Protein AF-A0A538KZV5-F1 (afdb_monomer)

Solvent-accessible surface area (backbone atoms only — not comparable to full-atom values): 6628 Å² total; per-residue (Å²): 55,74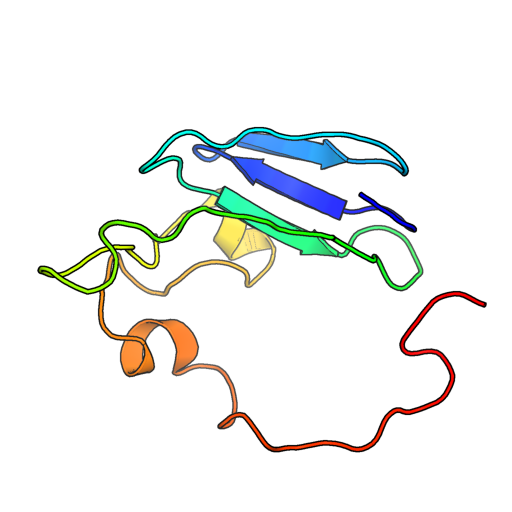,35,49,30,31,34,37,36,46,80,74,39,84,41,82,39,47,61,68,44,82,83,86,74,63,89,87,58,53,67,48,80,40,79,26,84,96,58,69,49,43,77,82,86,87,76,86,65,81,60,55,86,70,64,95,61,75,68,39,55,48,42,76,60,38,46,79,71,76,65,34,20,88,49,76,36,76,50,63,65,65,48,44,62,92,53,79,81,89,70,95,76,79,91,58,93,77,73,57,87,133

Radius of gyration: 14.85 Å; Cα contacts (8 Å, |Δi|>4): 152; chains: 1; bounding box: 34×29×36 Å

Foldseek 3Di:
DQAAKKWKQWPLDTDIDHHPDDDDDDAPTDIDIGGDDDAADDDDDDDPCVCVVPDQGDWQDAHPSCVVRVRGQPHTGSDPCRRCVVDDDDDDDDDDPRNDDD

Mean predicted aligned error: 4.0 Å

Nearest PDB structures (foldseek):
  6a55-assembly1_B  TM=9.510E-01  e=6.398E-01  Candidatus Pelagibacter ubique HTCC1062
  5fpx-assembly1_A  TM=8.753E-01  e=5.266E-01  Yersinia enterocolitica subsp. enterocolitica 8081
  5fq0-assembly2_D  TM=8.962E-01  e=5.996E-01  Halomonas sp.
  3lwc-assembly1_A-2  TM=7.788E-01  e=2.666E+00  Rhizobium johnstonii 3841

pLDDT: mean 91.9, std 7.92, range [62.81, 98.5]

Sequence (102 aa):
MLAGEALLIVEGQERPLEQWDFVHCPPETRHVLVGAGDGPCVILAASSRQFQKDGPWGFYGADETARRYKASSPEDTQDGEIAYARFPPSRPARYRDGLLPR

Structure (mmCIF, N/CA/C/O backbone):
data_AF-A0A538KZV5-F1
#
_entry.id   AF-A0A538KZV5-F1
#
loop_
_atom_site.group_PDB
_atom_site.id
_atom_site.type_symbol
_atom_site.label_atom_id
_atom_site.label_alt_id
_atom_site.label_comp_id
_atom_site.label_asym_id
_atom_site.label_entity_id
_atom_site.label_seq_id
_atom_site.pdbx_PDB_ins_code
_atom_site.Cartn_x
_atom_site.Cartn_y
_atom_site.Cartn_z
_atom_site.occupancy
_atom_site.B_iso_or_equiv
_atom_site.auth_seq_id
_atom_site.auth_comp_id
_atom_site.auth_asym_id
_atom_site.auth_atom_id
_atom_site.pdbx_PDB_model_num
ATOM 1 N N . MET A 1 1 ? -5.426 8.335 7.649 1.00 95.56 1 MET A N 1
ATOM 2 C CA . MET A 1 1 ? -6.103 7.181 8.278 1.00 95.56 1 MET A CA 1
ATOM 3 C C . MET A 1 1 ? -7.490 7.592 8.744 1.00 95.56 1 MET A C 1
ATOM 5 O O . MET A 1 1 ? -7.602 8.631 9.377 1.00 95.56 1 MET A O 1
ATOM 9 N N . LEU A 1 2 ? -8.543 6.835 8.419 1.00 96.31 2 LEU A N 1
ATOM 10 C CA . LEU A 1 2 ? -9.915 7.126 8.872 1.00 96.31 2 LEU A CA 1
ATOM 11 C C . LEU A 1 2 ? -10.349 6.263 10.062 1.00 96.31 2 LEU A C 1
ATOM 13 O O . LEU A 1 2 ? -11.127 6.724 10.889 1.00 96.31 2 LEU A O 1
ATOM 17 N N . ALA A 1 3 ? -9.871 5.021 10.147 1.00 95.50 3 ALA A N 1
ATOM 18 C CA . ALA A 1 3 ? -10.164 4.093 11.238 1.00 95.50 3 ALA A CA 1
ATOM 19 C C . ALA A 1 3 ? -9.128 2.961 11.280 1.00 95.50 3 ALA A C 1
ATOM 21 O O . ALA A 1 3 ? -8.581 2.599 10.233 1.00 95.50 3 ALA A O 1
ATOM 22 N N . GLY A 1 4 ? -8.911 2.387 12.465 1.00 94.31 4 GLY A N 1
ATOM 23 C CA . GLY A 1 4 ? -7.936 1.318 12.692 1.00 94.31 4 GLY A CA 1
ATOM 24 C C . GLY A 1 4 ? -6.483 1.792 12.619 1.00 94.31 4 GLY A C 1
ATOM 25 O O . GLY A 1 4 ? -6.206 2.992 12.589 1.00 94.31 4 GLY A O 1
ATOM 26 N N . GLU A 1 5 ? -5.572 0.826 12.565 1.00 96.31 5 GLU A N 1
ATOM 27 C CA . GLU A 1 5 ? -4.124 1.036 12.529 1.00 96.31 5 GLU A CA 1
ATOM 28 C C . GLU A 1 5 ? -3.548 0.522 11.207 1.00 96.31 5 GLU A C 1
ATOM 30 O O . GLU A 1 5 ? -4.041 -0.442 10.615 1.00 96.31 5 GLU A O 1
ATOM 35 N N . ALA A 1 6 ? -2.492 1.166 10.722 1.00 97.44 6 ALA A N 1
ATOM 36 C CA . ALA A 1 6 ? -1.748 0.695 9.561 1.00 97.44 6 ALA A CA 1
ATOM 37 C C . ALA A 1 6 ? -0.249 0.870 9.783 1.00 97.44 6 ALA A C 1
ATOM 39 O O . ALA A 1 6 ? 0.192 1.737 10.528 1.00 97.44 6 ALA A O 1
ATOM 40 N N . LEU A 1 7 ? 0.543 0.071 9.082 1.00 98.06 7 LEU A N 1
ATOM 41 C CA . LEU A 1 7 ? 1.968 0.294 8.931 1.00 98.06 7 LEU A CA 1
ATOM 42 C C . LEU A 1 7 ? 2.218 0.897 7.551 1.00 98.06 7 LEU A C 1
ATOM 44 O O . LEU A 1 7 ? 1.952 0.262 6.527 1.00 98.06 7 LEU A O 1
ATOM 48 N N . LEU A 1 8 ? 2.730 2.122 7.516 1.00 98.38 8 LEU A N 1
ATOM 49 C CA . LEU A 1 8 ? 3.281 2.713 6.307 1.00 98.38 8 LEU A CA 1
ATOM 50 C C . LEU A 1 8 ? 4.733 2.272 6.166 1.00 98.38 8 LEU A C 1
ATOM 52 O O . LEU A 1 8 ? 5.553 2.507 7.049 1.00 98.38 8 LEU A O 1
ATOM 56 N N . ILE A 1 9 ? 5.057 1.686 5.023 1.00 98.44 9 ILE A N 1
ATOM 57 C CA . ILE A 1 9 ? 6.438 1.454 4.614 1.00 98.44 9 ILE A CA 1
ATOM 58 C C . ILE A 1 9 ? 6.741 2.508 3.563 1.00 98.44 9 ILE A C 1
ATOM 60 O O . ILE A 1 9 ? 6.169 2.459 2.477 1.00 98.44 9 ILE A O 1
ATOM 64 N N . VAL A 1 10 ? 7.577 3.486 3.907 1.00 98.00 10 VAL A N 1
ATOM 65 C CA . VAL A 1 10 ? 7.922 4.631 3.054 1.00 98.00 10 VAL A CA 1
ATOM 66 C C . VAL A 1 10 ? 9.434 4.732 2.916 1.00 98.00 10 VAL A C 1
ATOM 68 O O . VAL A 1 10 ? 10.140 4.782 3.921 1.00 98.00 10 VAL A O 1
ATOM 71 N N . GLU A 1 11 ? 9.938 4.712 1.681 1.00 96.88 11 GLU A N 1
ATOM 72 C CA . GLU A 1 11 ? 11.384 4.700 1.385 1.00 96.88 11 GLU A CA 1
ATOM 73 C C . GLU A 1 11 ? 12.152 3.629 2.197 1.00 96.88 11 GLU A C 1
ATOM 75 O O . GLU A 1 11 ? 13.209 3.877 2.781 1.00 96.88 11 GLU A O 1
ATOM 80 N N . GLY A 1 12 ? 11.565 2.431 2.302 1.00 97.31 12 GLY A N 1
ATOM 81 C CA . GLY A 1 12 ? 12.113 1.294 3.051 1.00 97.31 12 GLY A CA 1
ATOM 82 C C . GLY A 1 12 ? 12.022 1.405 4.580 1.00 97.31 12 GLY A C 1
ATOM 83 O O . GLY A 1 12 ? 12.490 0.503 5.275 1.00 97.31 12 GLY A O 1
ATOM 84 N N . GLN A 1 13 ? 11.426 2.474 5.120 1.00 98.38 13 GLN A N 1
ATOM 85 C CA . GLN A 1 13 ? 11.267 2.706 6.559 1.00 98.38 13 GLN A CA 1
ATOM 86 C C . GLN A 1 13 ? 9.848 2.400 7.035 1.00 98.38 13 GLN A C 1
ATOM 88 O O . GLN A 1 13 ? 8.872 2.813 6.412 1.00 98.38 13 GLN A O 1
ATOM 93 N N . GLU A 1 14 ? 9.740 1.741 8.184 1.00 98.50 14 GLU A N 1
ATOM 94 C CA . GLU A 1 14 ? 8.471 1.452 8.850 1.00 98.50 14 GLU A CA 1
ATOM 95 C C . GLU A 1 14 ? 8.002 2.650 9.686 1.00 98.50 14 GLU A C 1
ATOM 97 O O . GLU A 1 14 ? 8.755 3.213 10.486 1.00 98.50 14 GLU A O 1
ATOM 102 N N . ARG A 1 15 ? 6.744 3.051 9.502 1.00 98.31 15 ARG A N 1
ATOM 103 C CA . ARG A 1 15 ? 6.082 4.137 10.227 1.00 98.31 15 ARG A CA 1
ATOM 104 C C . ARG A 1 15 ? 4.683 3.670 10.639 1.00 98.31 15 ARG A C 1
ATOM 106 O O . ARG A 1 15 ? 3.842 3.492 9.754 1.00 98.31 15 ARG A O 1
ATOM 113 N N . PRO A 1 16 ? 4.413 3.427 11.932 1.00 97.75 16 PRO A N 1
ATOM 114 C CA . PRO A 1 16 ? 3.054 3.138 12.370 1.00 97.75 16 PRO A CA 1
ATOM 115 C C . PRO A 1 16 ? 2.174 4.366 12.125 1.00 97.75 16 PRO A C 1
ATOM 117 O O . PRO A 1 16 ? 2.640 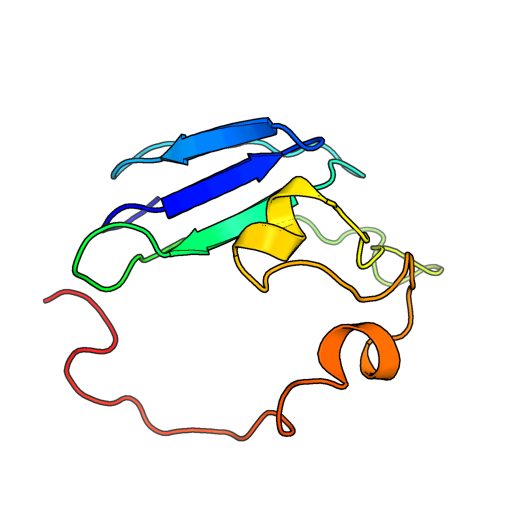5.496 12.270 1.00 97.75 16 PRO A O 1
ATOM 120 N N . LEU A 1 17 ? 0.930 4.123 11.728 1.00 98.00 17 LEU A N 1
ATOM 121 C CA . LEU A 1 17 ? -0.100 5.132 11.541 1.00 98.00 17 LEU A CA 1
ATOM 122 C C . LEU A 1 17 ? -1.322 4.778 12.385 1.00 98.00 17 LEU A C 1
ATOM 124 O O . LEU A 1 17 ? -1.826 3.652 12.320 1.00 98.00 17 LEU A O 1
ATOM 128 N N . GLU A 1 18 ? -1.834 5.768 13.101 1.00 96.44 18 GLU A N 1
ATOM 129 C CA . GLU A 1 18 ? -3.061 5.694 13.885 1.00 96.44 18 GLU A CA 1
ATOM 130 C C . GLU A 1 18 ? -4.193 6.509 13.247 1.00 96.44 18 GLU A C 1
ATOM 132 O O . GLU A 1 18 ? -4.039 7.152 12.202 1.00 96.44 18 GLU A O 1
ATOM 137 N N . GLN A 1 19 ? -5.389 6.433 13.832 1.00 96.00 19 GLN A N 1
ATOM 138 C CA . GLN A 1 19 ? -6.547 7.156 13.324 1.00 96.00 19 GLN A CA 1
ATOM 139 C C . GLN A 1 19 ? -6.247 8.660 13.228 1.00 96.00 19 GLN A C 1
ATOM 141 O O . GLN A 1 19 ? -5.708 9.253 14.153 1.00 96.00 19 GLN A O 1
ATOM 146 N N . TRP A 1 20 ? -6.656 9.276 12.115 1.00 97.00 20 TRP A N 1
ATOM 147 C CA . TRP A 1 20 ? -6.463 10.699 11.807 1.00 97.00 20 TRP A CA 1
ATOM 148 C C . TRP A 1 20 ? -5.054 11.122 11.406 1.00 97.00 20 TRP A C 1
ATOM 150 O O . TRP A 1 20 ? -4.890 12.263 10.971 1.00 97.00 20 TRP A O 1
ATOM 160 N N . ASP A 1 21 ? -4.087 10.204 11.382 1.00 98.19 21 ASP A N 1
ATOM 161 C CA . ASP A 1 21 ? -2.797 10.500 10.773 1.00 98.19 21 ASP A CA 1
ATOM 162 C C . ASP A 1 21 ? -2.951 10.862 9.296 1.00 98.19 21 ASP A C 1
ATOM 164 O O . ASP A 1 21 ? -3.642 10.189 8.511 1.00 98.19 21 ASP A O 1
ATOM 168 N N . PHE A 1 22 ? -2.266 11.937 8.919 1.00 97.81 22 PHE A N 1
ATOM 169 C CA . PHE A 1 22 ? -2.188 12.434 7.558 1.00 97.81 22 PHE A CA 1
ATOM 170 C C . PHE A 1 22 ? -0.771 12.249 7.028 1.00 97.81 22 PHE A C 1
ATOM 172 O O . PHE A 1 22 ? 0.201 12.692 7.634 1.00 97.81 22 PHE A O 1
ATOM 179 N N . VAL A 1 23 ? -0.668 11.628 5.857 1.00 97.81 23 VAL A N 1
ATOM 180 C CA . VAL A 1 23 ? 0.605 11.390 5.181 1.00 97.81 23 VAL A CA 1
ATOM 181 C C . VAL A 1 23 ? 0.545 12.033 3.809 1.00 97.81 23 VAL A C 1
ATOM 183 O O . VAL A 1 23 ? -0.384 11.795 3.037 1.00 97.81 23 VAL A O 1
ATOM 186 N N . HIS A 1 24 ? 1.564 12.828 3.498 1.00 96.38 24 HIS A N 1
ATOM 187 C CA . HIS A 1 24 ? 1.800 13.327 2.155 1.00 96.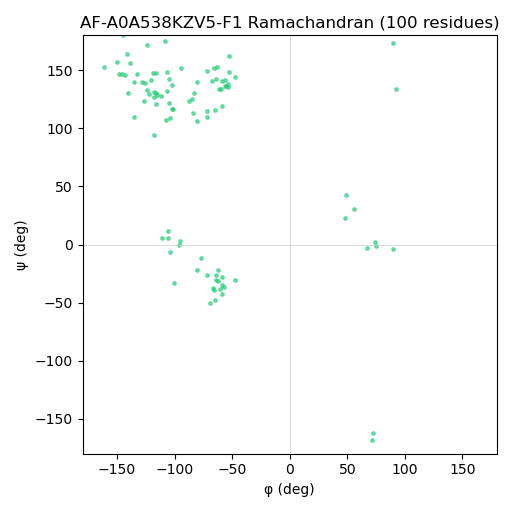38 24 HIS A CA 1
ATOM 188 C C . HIS A 1 24 ? 2.969 12.567 1.530 1.00 96.38 24 HIS A C 1
ATOM 190 O O . HIS A 1 24 ? 4.077 12.586 2.060 1.00 96.38 24 HIS A O 1
ATOM 196 N N . CYS A 1 25 ? 2.716 11.926 0.393 1.00 94.44 25 CYS A N 1
ATOM 197 C CA . CYS A 1 25 ? 3.739 11.311 -0.442 1.00 94.44 25 CYS A CA 1
ATOM 198 C C . CYS A 1 25 ? 3.901 12.173 -1.700 1.00 94.44 25 CYS A C 1
ATOM 200 O O . CYS A 1 25 ? 2.995 12.170 -2.544 1.00 94.44 25 CYS A O 1
ATOM 202 N N . PRO A 1 26 ? 5.004 12.932 -1.833 1.00 92.56 26 PRO A N 1
ATOM 203 C CA . PRO A 1 26 ? 5.364 13.566 -3.095 1.00 92.56 26 PRO A CA 1
ATOM 204 C C . PRO A 1 26 ? 5.401 12.552 -4.254 1.00 92.56 26 PRO A C 1
ATOM 206 O O . PRO A 1 26 ? 5.487 11.341 -4.017 1.00 92.56 26 PRO A O 1
ATOM 209 N N . PRO A 1 27 ? 5.356 13.013 -5.518 1.00 89.19 27 PRO A N 1
ATOM 210 C CA . PRO A 1 27 ? 5.574 12.139 -6.666 1.00 89.19 27 PRO A CA 1
ATOM 211 C C . PRO A 1 27 ? 6.814 11.260 -6.478 1.00 89.19 27 PRO A C 1
ATOM 213 O O . PRO A 1 27 ? 7.795 11.694 -5.881 1.00 89.19 27 PRO A O 1
ATOM 216 N N . GLU A 1 28 ? 6.736 10.023 -6.969 1.00 88.06 28 GLU A N 1
ATOM 217 C CA . GLU A 1 28 ? 7.816 9.022 -6.920 1.00 88.06 28 GLU A CA 1
ATOM 218 C C . GLU A 1 28 ? 8.188 8.493 -5.527 1.00 88.06 28 GLU A C 1
ATOM 220 O O . GLU A 1 28 ? 8.970 7.551 -5.444 1.00 88.06 28 GLU A O 1
ATOM 225 N N . THR A 1 29 ? 7.576 8.998 -4.448 1.00 93.56 29 THR A N 1
ATOM 226 C CA . THR A 1 29 ? 7.769 8.420 -3.111 1.00 93.56 29 THR A CA 1
ATOM 227 C C . THR A 1 29 ? 7.343 6.956 -3.121 1.00 93.56 29 THR A C 1
ATOM 229 O O . THR A 1 29 ? 6.174 6.640 -3.368 1.00 93.56 29 THR A O 1
ATOM 232 N N . ARG A 1 30 ? 8.273 6.051 -2.823 1.00 94.88 30 ARG A N 1
ATOM 233 C CA . ARG A 1 30 ? 8.007 4.622 -2.676 1.00 94.88 30 ARG A CA 1
ATOM 234 C C . ARG A 1 30 ? 7.248 4.409 -1.383 1.00 94.88 30 ARG A C 1
ATOM 236 O O . ARG A 1 30 ? 7.772 4.665 -0.300 1.00 94.88 30 ARG A O 1
ATOM 243 N N . HIS A 1 31 ? 6.009 3.948 -1.498 1.00 96.44 31 HIS A N 1
ATOM 244 C CA . HIS A 1 31 ? 5.175 3.691 -0.338 1.00 96.44 31 HIS A CA 1
ATOM 245 C C . HIS A 1 31 ? 4.245 2.499 -0.546 1.00 96.44 31 HIS A C 1
ATOM 247 O O . HIS A 1 31 ? 3.733 2.266 -1.641 1.00 96.44 31 HIS A O 1
ATOM 253 N N . VAL A 1 32 ? 3.989 1.772 0.536 1.00 96.75 32 VAL A N 1
ATOM 254 C CA . VAL A 1 32 ? 2.909 0.790 0.629 1.00 96.75 32 VAL A CA 1
ATOM 255 C C . VAL A 1 32 ? 2.317 0.825 2.034 1.00 96.75 32 VAL A C 1
ATOM 257 O O . VAL A 1 32 ? 3.020 1.086 3.010 1.00 96.75 32 VAL A O 1
ATOM 260 N N . LEU A 1 33 ? 1.011 0.591 2.130 1.00 97.00 33 LEU A N 1
ATOM 261 C CA . LEU A 1 33 ? 0.288 0.507 3.395 1.00 97.00 33 LEU A CA 1
ATOM 262 C C . LEU A 1 33 ? -0.067 -0.949 3.673 1.00 97.00 33 LEU A C 1
ATOM 264 O O . LEU A 1 33 ? -0.598 -1.645 2.807 1.00 97.00 33 LEU A O 1
ATOM 268 N N . VAL A 1 34 ? 0.209 -1.387 4.893 1.00 96.81 34 VAL A N 1
ATOM 269 C CA . VAL A 1 34 ? -0.136 -2.712 5.401 1.00 96.81 34 VAL A CA 1
ATOM 270 C C . VAL A 1 34 ? -1.122 -2.522 6.546 1.00 96.81 34 VAL A C 1
ATOM 272 O O . VAL A 1 34 ? -0.882 -1.702 7.427 1.00 96.81 34 VAL A O 1
ATOM 275 N N . GLY A 1 35 ? -2.240 -3.251 6.534 1.00 95.31 35 GLY A N 1
ATOM 276 C CA . GLY A 1 35 ? -3.164 -3.240 7.671 1.00 95.31 35 GLY A CA 1
ATOM 277 C C . GLY A 1 35 ? -2.471 -3.766 8.929 1.00 95.31 35 GLY A C 1
ATOM 278 O O . GLY A 1 35 ? -1.777 -4.781 8.859 1.00 95.31 35 GLY A O 1
ATOM 279 N N . ALA A 1 36 ? -2.638 -3.064 10.047 1.00 92.38 36 ALA A N 1
ATOM 280 C CA . ALA A 1 36 ? -2.046 -3.406 11.336 1.00 92.38 36 ALA A CA 1
ATOM 281 C C . ALA A 1 36 ? -3.130 -3.541 12.420 1.00 92.38 36 ALA A C 1
ATOM 283 O O . ALA A 1 36 ? -4.302 -3.230 12.193 1.00 92.38 36 ALA A O 1
ATOM 284 N N . GLY A 1 37 ? -2.725 -4.027 13.594 1.00 89.25 37 GLY A N 1
ATOM 285 C CA . GLY A 1 37 ? -3.625 -4.291 14.715 1.00 89.25 37 GLY A CA 1
ATOM 286 C C . GLY A 1 37 ? -4.527 -5.513 14.501 1.00 89.25 37 GLY A C 1
ATOM 287 O O . GLY A 1 37 ? -4.271 -6.363 13.646 1.00 89.25 37 GLY A O 1
ATOM 288 N N . ASP A 1 38 ? -5.596 -5.590 15.295 1.00 90.00 38 ASP A N 1
ATOM 289 C CA . ASP A 1 38 ? -6.494 -6.756 15.362 1.00 90.00 38 ASP A CA 1
ATOM 290 C C . ASP A 1 38 ? -7.739 -6.645 14.458 1.00 90.00 38 ASP A C 1
ATOM 292 O O . ASP A 1 38 ? -8.619 -7.509 14.485 1.00 90.00 38 ASP A O 1
ATOM 296 N N . GLY A 1 39 ? -7.861 -5.572 13.669 1.00 89.31 39 GLY A N 1
ATOM 297 C CA . GLY A 1 39 ? -9.089 -5.241 12.944 1.00 89.31 39 GLY A CA 1
ATOM 298 C C . GLY A 1 39 ? -8.872 -4.604 11.569 1.00 89.31 39 GLY A C 1
ATOM 299 O O . GLY A 1 39 ? -7.739 -4.415 11.128 1.00 89.31 39 GLY A O 1
ATOM 300 N N . PRO A 1 40 ? -9.964 -4.277 10.852 1.00 90.81 40 PRO A N 1
ATOM 301 C CA . PRO A 1 40 ? -9.873 -3.598 9.567 1.00 90.81 40 PRO A CA 1
ATOM 302 C C . PRO A 1 40 ? -9.353 -2.165 9.732 1.00 90.81 40 PRO A C 1
ATOM 304 O O . PRO A 1 40 ? -9.773 -1.434 10.630 1.00 90.81 40 PRO A O 1
ATOM 307 N N . CYS A 1 41 ? -8.505 -1.736 8.799 1.00 93.38 41 CYS A N 1
ATOM 308 C CA . CYS A 1 41 ? -8.084 -0.347 8.667 1.00 93.38 41 CYS A CA 1
ATOM 309 C C . CYS A 1 41 ? -8.772 0.321 7.470 1.00 93.38 41 CYS A C 1
ATOM 311 O O . CYS A 1 41 ? -8.933 -0.287 6.408 1.00 93.38 41 CYS A O 1
ATOM 313 N N . VAL A 1 42 ? -9.141 1.594 7.613 1.00 95.44 42 VAL A N 1
ATOM 314 C CA . VAL A 1 42 ? -9.755 2.387 6.540 1.00 95.44 42 VAL A CA 1
ATOM 315 C C . VAL A 1 42 ? -8.838 3.543 6.173 1.00 95.44 42 VAL A C 1
ATOM 317 O O . VAL A 1 42 ? -8.524 4.405 6.996 1.00 95.44 42 VAL A O 1
ATOM 320 N N . ILE A 1 43 ? -8.433 3.580 4.906 1.00 95.88 43 ILE A N 1
ATOM 321 C CA . ILE A 1 43 ? -7.543 4.598 4.349 1.00 95.88 43 ILE A CA 1
ATOM 322 C C . ILE A 1 43 ? -8.291 5.350 3.251 1.00 95.88 43 ILE A C 1
ATOM 324 O O . ILE A 1 43 ? -8.859 4.744 2.345 1.00 95.88 43 ILE A O 1
ATOM 328 N N . LEU A 1 44 ? -8.245 6.680 3.312 1.00 96.56 44 LEU A N 1
ATOM 329 C CA . LEU A 1 44 ? -8.621 7.548 2.202 1.00 96.56 44 LEU A CA 1
ATOM 330 C C . LEU A 1 44 ? -7.342 8.030 1.518 1.00 96.56 44 LEU A C 1
ATOM 332 O O . LEU A 1 44 ? -6.543 8.728 2.138 1.00 96.56 44 LEU A O 1
ATOM 336 N N . ALA A 1 45 ? -7.161 7.655 0.252 1.00 95.56 45 ALA A N 1
ATOM 337 C CA . ALA A 1 45 ? -6.035 8.083 -0.570 1.00 95.56 45 ALA A CA 1
ATOM 338 C C . ALA A 1 45 ? -6.535 8.939 -1.738 1.00 95.56 45 ALA A C 1
ATOM 340 O O . ALA A 1 45 ? -7.424 8.528 -2.485 1.00 95.56 45 ALA A O 1
ATOM 341 N N . ALA A 1 46 ? -5.942 10.119 -1.906 1.00 94.56 46 ALA A N 1
ATOM 342 C CA . ALA A 1 46 ? -6.254 11.046 -2.985 1.00 94.56 46 ALA A CA 1
ATOM 343 C C . ALA A 1 46 ? -4.965 11.465 -3.700 1.00 94.56 46 ALA A C 1
ATOM 345 O O . ALA A 1 46 ? -3.934 11.695 -3.074 1.00 94.56 46 ALA A O 1
ATOM 346 N N . SER A 1 47 ? -5.027 11.559 -5.026 1.00 89.56 47 SER A N 1
ATOM 347 C CA . SER A 1 47 ? -3.936 12.031 -5.879 1.00 89.56 47 SER A CA 1
ATOM 348 C C . SER A 1 47 ? -4.538 12.721 -7.099 1.00 89.56 47 SER A C 1
ATOM 350 O O . SER A 1 47 ? -5.593 12.297 -7.572 1.00 89.56 47 SER A O 1
ATOM 352 N N . SER A 1 48 ? -3.878 13.758 -7.624 1.00 87.81 48 SER A N 1
ATOM 353 C CA . SER A 1 48 ? -4.325 14.439 -8.848 1.00 87.81 48 SER A CA 1
ATOM 354 C C . SER A 1 48 ? -4.285 13.522 -10.070 1.00 87.81 48 SER A C 1
ATOM 356 O O . SER A 1 48 ? -5.020 13.753 -11.025 1.00 87.81 48 SER A O 1
ATOM 358 N N . ARG A 1 49 ? -3.405 12.505 -10.052 1.00 81.00 49 ARG A N 1
ATOM 359 C CA . ARG A 1 49 ? -3.139 11.574 -11.164 1.00 81.00 49 ARG A CA 1
ATOM 360 C C . ARG A 1 49 ? -2.911 12.274 -12.514 1.00 81.00 49 ARG A C 1
ATOM 362 O O . ARG A 1 49 ? -3.067 11.659 -13.563 1.00 81.00 49 ARG A O 1
ATOM 369 N N . GLN A 1 50 ? -2.510 13.549 -12.486 1.00 81.56 50 GLN A N 1
ATOM 370 C CA . GLN A 1 50 ? -2.510 14.446 -13.646 1.00 81.56 50 GLN A CA 1
ATOM 371 C C . GLN A 1 50 ? -1.680 13.909 -14.818 1.00 81.56 50 GLN A C 1
ATOM 373 O O . GLN A 1 50 ? -2.069 14.070 -15.972 1.00 81.56 50 GLN A O 1
ATOM 378 N N . PHE A 1 51 ? -0.561 13.249 -14.521 1.00 74.31 51 PHE A N 1
ATOM 379 C CA . PHE A 1 51 ? 0.376 12.750 -15.527 1.00 74.31 51 PHE A CA 1
ATOM 380 C C . PHE A 1 51 ? 0.164 11.277 -15.894 1.00 74.31 51 PHE A C 1
ATOM 382 O O . PHE A 1 51 ? 0.833 10.777 -16.786 1.00 74.31 51 PHE A O 1
ATOM 389 N N . GLN A 1 52 ? -0.805 10.581 -15.285 1.00 74.12 52 GLN A N 1
ATOM 390 C CA . GLN A 1 52 ? -0.981 9.135 -15.477 1.00 74.12 52 GLN A CA 1
ATOM 391 C C . GLN A 1 52 ? -1.312 8.737 -16.930 1.00 74.12 52 GLN A C 1
ATOM 393 O O . GLN A 1 52 ? -1.100 7.591 -17.314 1.00 74.12 52 GLN A O 1
ATOM 398 N N . LYS A 1 53 ? -1.840 9.667 -17.739 1.00 67.44 53 LYS A N 1
ATOM 399 C CA . LYS A 1 53 ? -2.228 9.417 -19.136 1.00 67.44 53 LYS A CA 1
ATOM 400 C C . LYS A 1 53 ? -1.064 9.451 -20.140 1.00 67.44 53 LYS A C 1
ATOM 402 O O . LYS A 1 53 ? -1.217 8.900 -21.225 1.00 67.44 53 LYS A O 1
ATOM 407 N N . ASP A 1 54 ? 0.056 10.107 -19.814 1.00 65.25 54 ASP A N 1
ATOM 408 C CA . ASP A 1 54 ? 1.148 10.389 -20.758 1.00 65.25 54 ASP A CA 1
ATOM 409 C C . ASP A 1 54 ? 2.449 9.704 -20.301 1.00 65.25 54 ASP A C 1
ATOM 411 O O . ASP A 1 54 ? 3.216 10.254 -19.511 1.00 65.25 54 ASP A O 1
ATOM 415 N N . GLY A 1 55 ? 2.710 8.504 -20.824 1.00 64.12 55 GLY A N 1
ATOM 416 C CA . GLY A 1 55 ? 3.917 7.719 -20.530 1.00 64.12 55 GLY A CA 1
ATOM 417 C C . GLY A 1 55 ? 3.761 6.785 -19.328 1.00 64.12 55 GLY A C 1
ATOM 418 O O . GLY A 1 55 ? 2.723 6.794 -18.663 1.00 64.12 55 GLY A O 1
ATOM 419 N N . PRO A 1 56 ? 4.759 5.931 -19.051 1.00 62.81 56 PRO A N 1
ATOM 420 C CA . PRO A 1 56 ? 4.649 5.051 -17.911 1.00 62.81 56 PRO A CA 1
ATOM 421 C C . PRO A 1 56 ? 4.806 5.846 -16.612 1.00 62.81 56 PRO A C 1
ATOM 423 O O . PRO A 1 56 ? 5.889 6.325 -16.280 1.00 62.81 56 PRO A O 1
ATOM 426 N N . TRP A 1 57 ? 3.705 5.985 -15.881 1.00 65.56 57 TRP A N 1
ATOM 427 C CA . TRP A 1 57 ? 3.660 6.660 -14.590 1.00 65.56 57 TRP A CA 1
ATOM 428 C C . TRP A 1 57 ? 3.243 5.693 -13.493 1.00 65.56 57 TRP A C 1
ATOM 430 O O . TRP A 1 57 ? 2.183 5.070 -13.557 1.00 65.56 57 TRP A O 1
ATOM 440 N N . GLY A 1 58 ? 4.071 5.645 -12.451 1.00 77.06 58 GLY A N 1
ATOM 441 C CA . GLY A 1 58 ? 3.955 4.691 -11.357 1.00 77.06 58 GLY A CA 1
ATOM 442 C C . GLY A 1 58 ? 4.790 3.439 -11.615 1.00 77.06 58 GLY A C 1
ATOM 443 O O . GLY A 1 58 ? 4.767 2.867 -12.699 1.00 77.06 58 GLY A O 1
ATOM 444 N N . PHE A 1 59 ? 5.532 3.025 -10.594 1.00 88.88 59 PHE A N 1
ATOM 445 C CA . PHE A 1 59 ? 6.240 1.751 -10.553 1.00 88.88 59 PHE A CA 1
ATOM 446 C C . PHE A 1 59 ? 5.724 0.945 -9.369 1.00 88.88 59 PHE A C 1
ATOM 448 O O . PHE A 1 59 ? 5.500 1.485 -8.282 1.00 88.88 59 PHE A O 1
ATOM 455 N N . TYR A 1 60 ? 5.597 -0.359 -9.567 1.00 92.81 60 TYR A N 1
ATOM 456 C CA . TYR A 1 60 ? 5.525 -1.321 -8.484 1.00 92.81 60 TYR A CA 1
ATOM 457 C C . TYR A 1 60 ? 6.951 -1.586 -8.012 1.00 92.81 60 TYR A C 1
ATOM 459 O O . TYR A 1 60 ? 7.732 -2.219 -8.717 1.00 92.81 60 TYR A O 1
ATOM 467 N N . GLY A 1 61 ? 7.297 -1.051 -6.843 1.00 93.88 61 GLY A N 1
ATOM 468 C CA . GLY A 1 61 ? 8.630 -1.196 -6.267 1.00 93.88 61 GLY A CA 1
ATOM 469 C C . GLY A 1 61 ? 8.826 -2.540 -5.568 1.00 93.88 61 GLY A C 1
ATOM 470 O O . GLY A 1 61 ? 7.940 -3.030 -4.856 1.00 93.88 61 GLY A O 1
ATOM 471 N N . ALA A 1 62 ? 10.004 -3.122 -5.747 1.00 96.25 62 ALA A N 1
ATOM 472 C CA . ALA A 1 62 ? 10.507 -4.207 -4.932 1.00 96.25 62 ALA A CA 1
ATOM 473 C C . ALA A 1 62 ? 11.232 -3.634 -3.707 1.00 96.25 62 ALA A C 1
ATOM 475 O O . ALA A 1 62 ? 12.182 -2.867 -3.833 1.00 96.25 62 ALA A O 1
ATOM 476 N N . ASP A 1 63 ? 10.806 -4.030 -2.511 1.00 97.75 63 ASP A N 1
ATOM 477 C CA . ASP A 1 63 ? 11.318 -3.482 -1.257 1.00 97.75 63 ASP A CA 1
ATOM 478 C C . ASP A 1 63 ? 11.469 -4.587 -0.204 1.00 97.75 63 ASP A C 1
ATOM 480 O O . ASP A 1 63 ? 10.574 -5.410 0.009 1.00 97.75 63 ASP A O 1
ATOM 484 N N . GLU A 1 64 ? 12.639 -4.654 0.432 1.00 97.75 64 GLU A N 1
ATOM 485 C CA . GLU A 1 64 ? 12.952 -5.704 1.406 1.00 97.75 64 GLU A CA 1
ATOM 486 C C . GLU A 1 64 ? 12.077 -5.611 2.662 1.00 97.75 64 GLU A C 1
ATOM 488 O O . GLU A 1 64 ? 11.605 -6.637 3.159 1.00 97.75 64 GLU A O 1
ATOM 493 N N . THR A 1 65 ? 11.803 -4.399 3.142 1.00 98.38 65 THR A N 1
ATOM 494 C CA . THR A 1 65 ? 10.941 -4.165 4.303 1.00 98.38 65 THR A CA 1
ATOM 495 C C . THR A 1 65 ? 9.510 -4.607 3.987 1.00 98.38 65 THR A C 1
ATOM 497 O O . THR A 1 65 ? 8.933 -5.414 4.714 1.00 98.38 65 THR A O 1
ATOM 500 N N . ALA A 1 66 ? 8.960 -4.207 2.839 1.00 97.75 66 ALA A N 1
ATOM 501 C CA . ALA A 1 66 ? 7.624 -4.595 2.389 1.00 97.75 66 ALA A CA 1
ATOM 502 C C . ALA A 1 66 ? 7.478 -6.101 2.123 1.00 97.75 66 ALA A C 1
ATOM 504 O O . ALA A 1 66 ? 6.393 -6.664 2.322 1.00 97.75 66 ALA A O 1
ATOM 505 N N . ARG A 1 67 ? 8.550 -6.796 1.710 1.00 96.88 67 ARG A N 1
ATOM 506 C CA . ARG A 1 67 ? 8.539 -8.262 1.539 1.00 96.88 67 ARG A CA 1
ATOM 507 C C . ARG A 1 67 ? 8.194 -8.993 2.836 1.00 96.88 67 ARG A C 1
ATOM 509 O O . ARG A 1 67 ? 7.470 -9.988 2.768 1.00 96.88 67 ARG A O 1
ATOM 516 N N . ARG A 1 68 ? 8.615 -8.478 3.998 1.00 97.19 68 ARG A N 1
ATOM 517 C CA . ARG A 1 68 ? 8.305 -9.060 5.323 1.00 97.19 68 ARG A CA 1
ATOM 518 C C . ARG A 1 68 ? 6.798 -9.144 5.582 1.00 97.19 68 ARG A C 1
ATOM 520 O O . ARG A 1 68 ? 6.340 -10.068 6.246 1.00 97.19 68 ARG A O 1
ATOM 527 N N . TYR A 1 69 ? 6.027 -8.251 4.961 1.00 95.69 69 TYR A N 1
ATOM 528 C CA . TYR A 1 69 ? 4.571 -8.163 5.079 1.00 95.69 69 TYR A CA 1
ATOM 529 C C . TYR A 1 69 ? 3.821 -8.675 3.843 1.00 95.69 69 TYR A C 1
ATOM 531 O O . TYR A 1 69 ? 2.620 -8.454 3.709 1.00 95.69 69 TYR A O 1
ATOM 539 N N . LYS A 1 70 ? 4.510 -9.346 2.906 1.00 94.81 70 LYS A N 1
ATOM 540 C CA . LYS A 1 70 ? 3.937 -9.786 1.617 1.00 94.81 70 LYS A CA 1
ATOM 541 C C . LYS A 1 70 ? 3.338 -8.623 0.809 1.00 94.81 70 LYS A C 1
ATOM 543 O O . LYS A 1 70 ? 2.403 -8.825 0.031 1.00 94.81 70 LYS A O 1
ATOM 548 N N . ALA A 1 71 ? 3.899 -7.423 0.966 1.00 95.81 71 ALA A N 1
ATOM 549 C CA . ALA A 1 71 ? 3.413 -6.172 0.384 1.00 95.81 71 ALA A CA 1
ATOM 550 C C . ALA A 1 71 ? 4.334 -5.601 -0.715 1.00 95.81 71 ALA A C 1
ATOM 552 O O . ALA A 1 71 ? 4.080 -4.520 -1.228 1.00 95.81 71 ALA A O 1
ATOM 553 N N . SER A 1 72 ? 5.381 -6.330 -1.110 1.00 96.38 72 SER A N 1
ATOM 554 C CA . SER A 1 72 ? 6.323 -5.928 -2.168 1.00 96.38 72 SER A CA 1
ATOM 555 C C . SER A 1 72 ? 5.952 -6.503 -3.537 1.00 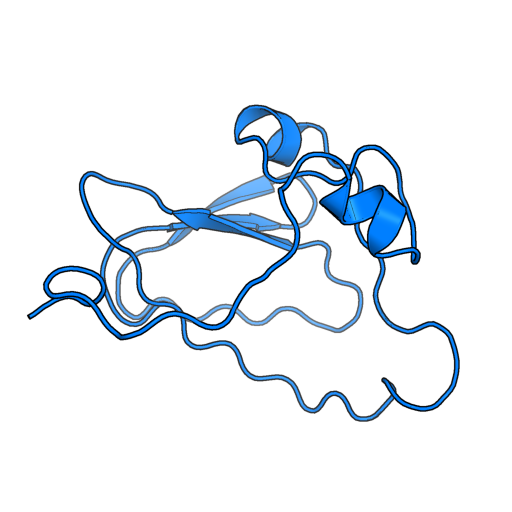96.38 72 SER A C 1
ATOM 557 O O . SER A 1 72 ? 5.395 -7.602 -3.618 1.00 96.38 72 SER A O 1
ATOM 559 N N . SER A 1 73 ? 6.330 -5.812 -4.615 1.00 96.19 73 SER A N 1
ATOM 560 C CA . SER A 1 73 ? 6.467 -6.416 -5.951 1.00 96.1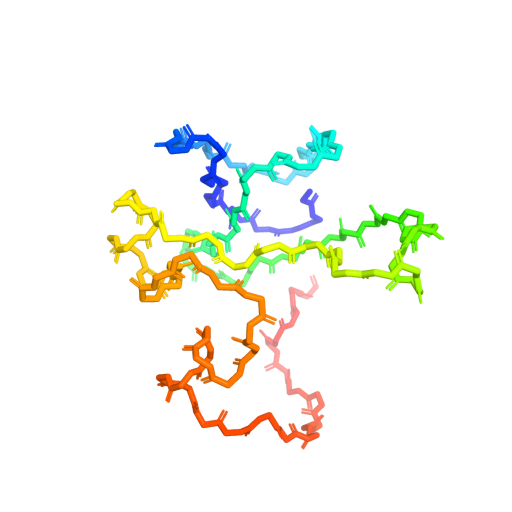9 73 SER A CA 1
ATOM 561 C C . SER A 1 73 ? 7.615 -7.447 -5.952 1.00 96.19 73 SER A C 1
ATOM 563 O O . SER A 1 73 ? 8.536 -7.305 -5.134 1.00 96.19 73 SER A O 1
ATOM 565 N N . PRO A 1 74 ? 7.603 -8.498 -6.800 1.00 95.88 74 PRO A N 1
ATOM 566 C CA . PRO A 1 74 ? 8.769 -9.373 -6.961 1.00 95.88 74 PRO A CA 1
ATOM 567 C C . PRO A 1 74 ? 10.011 -8.597 -7.433 1.00 95.88 74 PRO A C 1
ATOM 569 O O . PRO A 1 74 ? 11.089 -8.762 -6.858 1.00 95.88 74 PRO A O 1
ATOM 572 N N . GLU A 1 75 ? 9.827 -7.691 -8.392 1.00 96.31 75 GLU A N 1
ATOM 573 C CA . GLU A 1 75 ? 10.849 -6.832 -8.9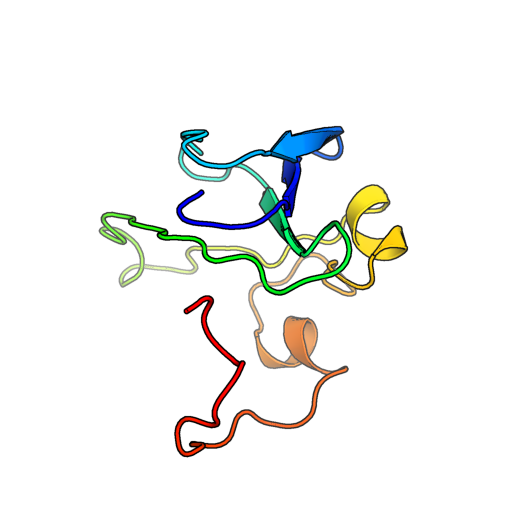97 1.00 96.31 75 GLU A CA 1
ATOM 574 C C . GLU A 1 75 ? 10.292 -5.426 -9.266 1.00 96.31 75 GLU A C 1
ATOM 576 O O . GLU A 1 75 ? 9.073 -5.226 -9.245 1.00 96.31 75 GLU A O 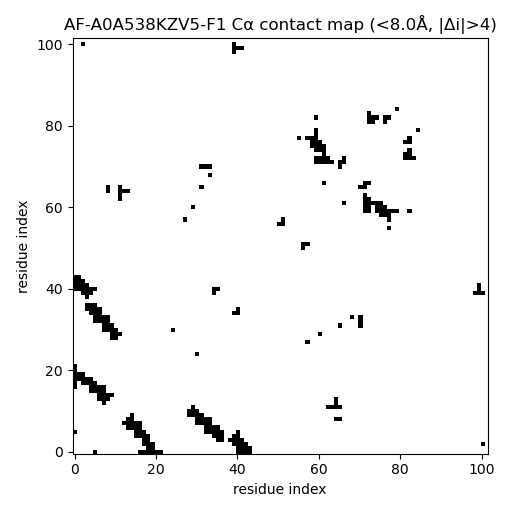1
ATOM 581 N N . ASP A 1 76 ? 11.179 -4.456 -9.499 1.00 95.38 76 ASP A N 1
ATOM 582 C CA . ASP A 1 76 ? 10.777 -3.123 -9.951 1.00 95.38 76 ASP A CA 1
ATOM 583 C C . ASP A 1 76 ? 10.160 -3.247 -11.347 1.00 95.38 76 ASP A C 1
ATOM 585 O O . ASP A 1 76 ? 10.830 -3.638 -12.302 1.00 95.38 76 ASP A O 1
ATOM 589 N N . THR A 1 77 ? 8.871 -2.935 -11.468 1.00 93.81 77 THR A N 1
ATOM 590 C CA . THR A 1 77 ? 8.136 -3.138 -12.720 1.00 93.81 77 THR A CA 1
ATOM 591 C C . THR A 1 77 ? 7.016 -2.124 -12.905 1.00 93.81 77 THR A C 1
ATOM 593 O O . THR A 1 77 ? 6.494 -1.549 -11.949 1.00 93.81 77 THR A O 1
ATOM 596 N N . GLN A 1 78 ? 6.630 -1.915 -14.157 1.00 90.50 78 GLN A N 1
ATOM 597 C CA . GLN A 1 78 ? 5.420 -1.185 -14.545 1.00 90.50 78 GLN A CA 1
ATOM 598 C C . GLN A 1 78 ? 4.313 -2.138 -15.009 1.00 90.50 78 GLN A C 1
ATOM 600 O O . GLN A 1 78 ? 3.191 -1.706 -15.268 1.00 90.50 78 GLN A O 1
ATOM 605 N N . ASP A 1 79 ? 4.624 -3.430 -15.117 1.00 91.62 79 ASP A N 1
ATOM 606 C CA . ASP A 1 79 ? 3.680 -4.459 -15.513 1.00 91.62 79 ASP A CA 1
ATOM 607 C C . ASP A 1 79 ? 2.883 -4.934 -14.292 1.00 91.62 79 ASP A C 1
ATOM 609 O O . ASP A 1 79 ? 3.415 -5.544 -13.357 1.00 91.62 79 ASP A O 1
ATOM 613 N N . GLY A 1 80 ? 1.582 -4.645 -14.306 1.00 90.88 80 GLY A N 1
ATOM 614 C CA . GLY A 1 80 ? 0.657 -5.084 -13.268 1.00 90.88 80 GLY A CA 1
ATOM 615 C C . GLY A 1 80 ? 0.540 -6.6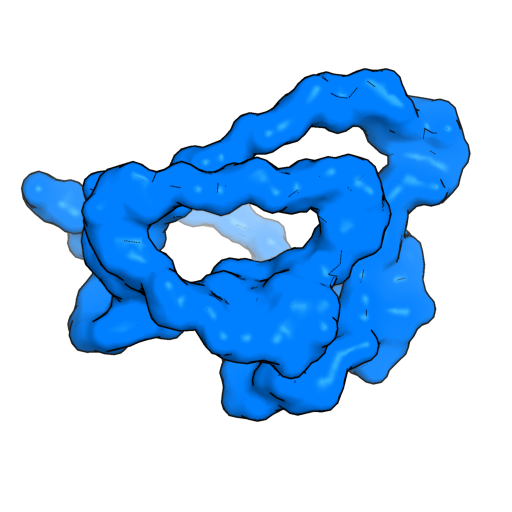07 -13.172 1.00 90.88 80 GLY A C 1
ATOM 616 O O . GLY A 1 80 ? 0.359 -7.119 -12.069 1.00 90.88 80 GLY A O 1
ATOM 617 N N . GLU A 1 81 ? 0.697 -7.339 -14.279 1.00 92.44 81 GLU A N 1
ATOM 618 C CA . GLU A 1 81 ? 0.646 -8.805 -14.279 1.00 92.44 81 GLU A CA 1
ATOM 619 C C . GLU A 1 81 ? 1.832 -9.386 -13.506 1.00 92.44 81 GLU A C 1
ATOM 621 O O . GLU A 1 81 ? 1.655 -10.326 -12.736 1.00 92.44 81 GLU A O 1
ATOM 626 N N . ILE A 1 82 ? 3.019 -8.778 -13.614 1.00 95.00 82 ILE A N 1
ATOM 627 C CA . ILE A 1 82 ? 4.191 -9.156 -12.807 1.00 95.00 82 ILE A CA 1
ATOM 628 C C . ILE A 1 82 ? 3.974 -8.769 -11.340 1.00 95.00 82 ILE A C 1
ATOM 630 O O . ILE A 1 82 ? 4.142 -9.597 -10.440 1.00 95.00 82 ILE A O 1
ATOM 634 N N . ALA A 1 83 ? 3.571 -7.522 -11.082 1.00 94.56 83 ALA A N 1
ATOM 635 C CA . ALA A 1 83 ? 3.415 -6.999 -9.726 1.00 94.56 83 ALA A CA 1
ATOM 636 C C . ALA A 1 83 ? 2.385 -7.785 -8.895 1.00 94.56 83 ALA A C 1
ATOM 638 O O . ALA A 1 83 ? 2.586 -8.031 -7.697 1.00 94.56 83 ALA A O 1
ATOM 639 N N . TYR A 1 84 ? 1.294 -8.206 -9.539 1.00 93.06 84 TYR A N 1
ATOM 640 C CA . TYR A 1 84 ? 0.175 -8.895 -8.905 1.00 93.06 84 TYR A CA 1
ATOM 641 C C . TYR A 1 84 ? 0.104 -10.397 -9.203 1.00 93.06 84 TYR A C 1
ATOM 643 O O . TYR A 1 84 ? -0.820 -11.033 -8.701 1.00 93.06 84 TYR A O 1
ATOM 651 N N . ALA A 1 85 ? 1.085 -10.994 -9.896 1.00 93.75 85 ALA A N 1
ATOM 652 C CA . ALA A 1 85 ? 1.097 -12.412 -10.305 1.00 93.75 85 ALA A CA 1
ATOM 653 C C . ALA A 1 85 ? 0.738 -13.410 -9.187 1.00 93.75 85 ALA A C 1
ATOM 655 O O . ALA A 1 85 ? 0.196 -14.485 -9.434 1.00 93.75 85 ALA A O 1
ATOM 656 N N . ARG A 1 86 ? 1.059 -13.065 -7.933 1.00 93.12 86 ARG A N 1
ATOM 657 C CA . ARG A 1 86 ? 0.806 -13.902 -6.749 1.00 93.12 86 ARG A CA 1
ATOM 658 C C . ARG A 1 86 ? -0.648 -13.903 -6.263 1.00 93.12 86 ARG A C 1
ATOM 660 O O . ARG A 1 86 ? -0.977 -14.679 -5.368 1.00 93.12 86 ARG A O 1
ATOM 667 N N . PHE A 1 87 ? -1.492 -13.011 -6.772 1.00 92.62 87 PHE 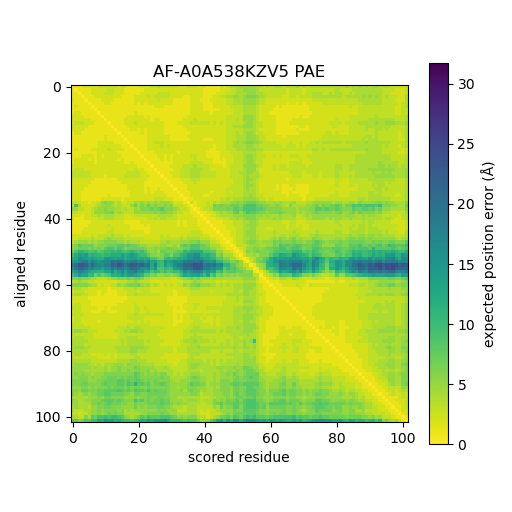A N 1
ATOM 668 C CA . PHE A 1 87 ? -2.886 -12.878 -6.366 1.00 92.62 87 PHE A CA 1
ATOM 669 C C . PHE A 1 87 ? -3.823 -13.429 -7.444 1.00 92.62 87 PHE A C 1
ATOM 671 O O . PHE A 1 87 ? -3.524 -13.337 -8.633 1.00 92.62 87 PHE A O 1
ATOM 678 N N . PRO A 1 88 ? -4.988 -13.982 -7.061 1.00 93.50 88 PRO A N 1
ATOM 679 C CA . PRO A 1 88 ? -6.016 -14.297 -8.039 1.00 93.50 88 PRO A CA 1
ATOM 680 C C . PRO A 1 88 ? -6.527 -13.009 -8.713 1.00 93.50 88 PRO A C 1
ATOM 682 O O . PRO A 1 88 ? -6.536 -11.952 -8.074 1.00 93.50 88 PRO A O 1
ATOM 685 N N . PRO A 1 89 ? -7.030 -13.089 -9.960 1.00 90.75 89 PRO A N 1
ATOM 686 C CA . PRO A 1 89 ? -7.620 -11.941 -10.636 1.00 90.75 89 PRO A CA 1
ATOM 687 C C . PRO A 1 89 ? -8.718 -11.283 -9.798 1.00 90.75 89 PRO A C 1
ATOM 689 O O . PRO A 1 89 ? -9.562 -11.974 -9.214 1.00 90.75 89 PRO A O 1
ATOM 692 N N . SER A 1 90 ? -8.726 -9.947 -9.777 1.00 90.75 90 SER A N 1
ATOM 693 C CA . SER A 1 90 ? -9.767 -9.169 -9.104 1.00 90.75 90 SER A CA 1
ATOM 694 C C . SER A 1 90 ? -11.143 -9.492 -9.685 1.00 90.75 90 SER A C 1
ATOM 696 O O . SER A 1 90 ? -11.307 -9.673 -10.894 1.00 90.75 90 SER A O 1
ATOM 698 N N . ARG A 1 91 ? -12.151 -9.575 -8.816 1.00 93.56 91 ARG A N 1
ATOM 699 C CA . ARG A 1 91 ? -13.542 -9.824 -9.202 1.00 93.56 91 ARG A CA 1
ATOM 700 C C . ARG A 1 91 ? -14.454 -8.871 -8.440 1.00 93.56 91 ARG A C 1
ATOM 702 O O . ARG A 1 91 ? -14.237 -8.676 -7.242 1.00 93.56 91 ARG A O 1
ATOM 709 N N . PRO A 1 92 ? -15.498 -8.320 -9.082 1.00 95.12 92 PRO A N 1
ATOM 710 C CA . PRO A 1 92 ? -16.530 -7.583 -8.371 1.00 95.12 92 PRO A CA 1
ATOM 711 C C . PRO A 1 92 ? -17.109 -8.421 -7.226 1.00 95.12 92 PRO A C 1
ATOM 713 O O . PRO A 1 92 ? -17.415 -9.603 -7.398 1.00 95.12 92 PRO A O 1
ATOM 716 N N . ALA A 1 93 ? -17.280 -7.802 -6.062 1.00 91.56 93 ALA A N 1
ATOM 717 C CA . ALA A 1 93 ? -17.850 -8.437 -4.884 1.00 91.56 93 ALA A CA 1
ATOM 718 C C . ALA A 1 93 ? -18.924 -7.536 -4.270 1.00 91.56 93 ALA A C 1
ATOM 720 O O . ALA A 1 93 ? -18.828 -6.310 -4.313 1.00 91.56 93 ALA A O 1
ATOM 721 N N . ARG A 1 94 ? -19.957 -8.151 -3.686 1.00 94.25 94 ARG A N 1
ATOM 722 C CA . ARG A 1 94 ? -20.919 -7.425 -2.849 1.00 94.25 94 ARG A CA 1
ATOM 723 C C . ARG A 1 94 ? -20.257 -7.034 -1.535 1.00 94.25 94 ARG A C 1
ATOM 725 O O . ARG A 1 94 ? -19.421 -7.781 -1.024 1.00 94.25 94 ARG A O 1
ATOM 732 N N . TYR A 1 95 ? -20.695 -5.909 -0.977 1.00 90.94 95 TYR A N 1
ATOM 733 C CA . TYR A 1 95 ? -20.357 -5.551 0.392 1.00 90.94 95 TYR A CA 1
ATOM 734 C C . TYR A 1 95 ? -20.784 -6.667 1.355 1.00 90.94 95 TYR A C 1
ATOM 736 O O . TYR A 1 95 ? -21.824 -7.303 1.162 1.00 90.94 95 TYR A O 1
ATOM 744 N N . ARG A 1 96 ? -19.951 -6.915 2.365 1.00 90.81 96 ARG A N 1
ATOM 745 C CA . ARG A 1 96 ? -20.181 -7.888 3.432 1.00 90.81 96 ARG A CA 1
ATOM 746 C C . ARG A 1 96 ? -20.037 -7.168 4.762 1.00 90.81 96 ARG A C 1
ATOM 748 O O . ARG A 1 96 ? -19.110 -6.372 4.924 1.00 90.81 96 ARG A O 1
ATOM 755 N N . ASP A 1 97 ? -20.923 -7.479 5.697 1.00 91.12 97 ASP A N 1
ATOM 756 C CA . ASP A 1 97 ? -20.860 -6.914 7.041 1.00 91.12 97 ASP A CA 1
ATOM 757 C C . ASP A 1 97 ? -19.496 -7.198 7.683 1.00 91.12 97 ASP A C 1
ATOM 759 O O . ASP A 1 97 ? -18.956 -8.300 7.574 1.00 91.12 97 ASP A O 1
ATOM 763 N N . GLY A 1 98 ? -18.933 -6.176 8.330 1.00 87.38 98 GLY A N 1
ATOM 764 C CA . GLY A 1 98 ? -17.615 -6.237 8.968 1.00 87.38 98 GLY A CA 1
ATOM 765 C C . GLY A 1 98 ? -16.432 -5.857 8.071 1.00 87.38 98 GLY A C 1
ATOM 766 O O . GLY A 1 98 ? -15.316 -5.782 8.572 1.00 87.38 98 GLY A O 1
ATOM 767 N N . LEU A 1 99 ? -16.641 -5.569 6.776 1.00 86.62 99 LEU A N 1
ATOM 768 C CA . LEU A 1 99 ? -15.568 -5.038 5.915 1.00 86.62 99 LEU A CA 1
ATOM 769 C C . LEU A 1 99 ? -15.195 -3.588 6.238 1.00 86.62 99 LEU A C 1
ATOM 771 O O . LEU A 1 99 ? -14.074 -3.169 5.964 1.00 86.62 99 LEU A O 1
ATOM 775 N N . LEU A 1 100 ? -16.136 -2.825 6.792 1.00 89.44 100 LEU A N 1
ATOM 776 C CA . LEU A 1 100 ? -15.884 -1.492 7.325 1.00 89.44 100 LEU A CA 1
ATOM 777 C C . LEU A 1 100 ? -16.207 -1.491 8.825 1.00 89.44 100 LEU A C 1
ATOM 779 O O . LEU A 1 100 ? -17.112 -2.226 9.237 1.00 89.44 100 LEU A O 1
ATOM 783 N N . PRO A 1 101 ? -15.492 -0.684 9.629 1.00 84.00 101 PRO A N 1
ATOM 784 C CA . PRO A 1 101 ? -15.865 -0.414 11.012 1.00 84.00 101 PRO A CA 1
ATOM 785 C C . PRO A 1 101 ? -17.316 0.075 11.103 1.00 84.00 101 PRO A C 1
ATOM 787 O O . PRO A 1 101 ? -17.818 0.700 10.165 1.00 84.00 101 PRO A O 1
ATOM 790 N N . ARG A 1 102 ? -17.980 -0.249 12.216 1.00 77.25 102 ARG A N 1
ATOM 791 C CA . ARG A 1 102 ? -19.353 0.191 12.503 1.00 77.25 102 ARG A CA 1
ATOM 792 C C . ARG A 1 102 ? -19.420 1.663 12.878 1.00 77.25 102 ARG A C 1
ATOM 794 O O . ARG A 1 102 ? -18.451 2.143 13.504 1.00 77.25 102 ARG A O 1
#

Secondary structure (DSSP, 8-state):
--BSEEEEEETTEEEEE-TT------TT--EEEEEETTS--B-------TTTTSS----B---HHHHHTT-S-SSSBS-HHHHHTTSPPP------TTSS--